Protein AF-A0A9X4E5B8-F1 (afdb_monomer)

InterPro domains:
  IPR009679 Bacteriophage 186, CII-like [PF06892] (10-146)

Structure (mmCIF, N/CA/C/O backbone):
data_AF-A0A9X4E5B8-F1
#
_entry.id   AF-A0A9X4E5B8-F1
#
loop_
_atom_site.group_PDB
_atom_site.id
_atom_site.type_symbol
_atom_site.label_atom_id
_atom_site.label_alt_id
_atom_site.label_comp_id
_atom_site.label_asym_id
_atom_site.label_entity_id
_atom_site.label_seq_id
_atom_site.pdbx_PDB_ins_code
_atom_site.Cartn_x
_atom_site.Cartn_y
_atom_site.Cartn_z
_atom_site.occupancy
_atom_site.B_iso_or_equiv
_atom_site.auth_seq_id
_atom_site.auth_comp_id
_atom_site.auth_asym_id
_atom_site.auth_atom_id
_atom_site.pdbx_P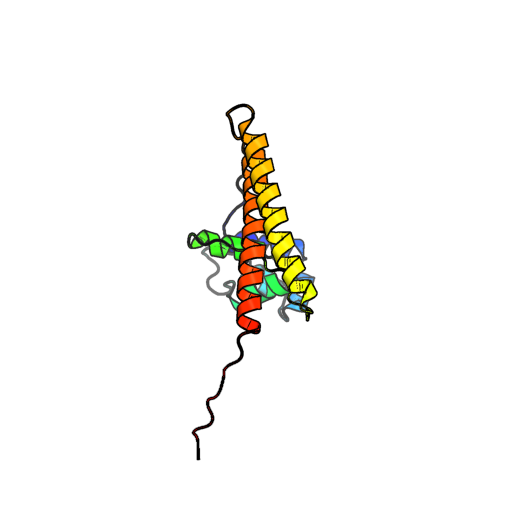DB_model_num
ATOM 1 N N . MET A 1 1 ? -12.356 9.360 -13.862 1.00 36.06 1 MET A N 1
ATOM 2 C CA . MET A 1 1 ? -12.825 9.635 -12.484 1.00 36.06 1 MET A CA 1
ATOM 3 C C . MET A 1 1 ? -11.583 9.791 -11.623 1.00 36.06 1 MET A C 1
ATOM 5 O O . MET A 1 1 ? -10.814 8.842 -11.560 1.00 36.06 1 MET A O 1
ATOM 9 N N . SER A 1 2 ? -11.324 10.976 -11.063 1.00 45.19 2 SER A N 1
ATOM 10 C CA . SER A 1 2 ? -10.192 11.164 -10.143 1.00 45.19 2 SER A CA 1
ATOM 11 C C . SER A 1 2 ? -10.485 10.360 -8.875 1.00 45.19 2 SER A C 1
ATOM 13 O O . SER A 1 2 ? -11.511 10.601 -8.240 1.00 45.19 2 SER A O 1
ATOM 15 N N . GLN A 1 3 ? -9.678 9.343 -8.561 1.00 59.12 3 GLN A N 1
ATOM 16 C CA . GLN A 1 3 ? -9.821 8.646 -7.282 1.00 59.12 3 GLN A CA 1
ATOM 17 C C . GLN A 1 3 ? -9.451 9.637 -6.175 1.00 59.12 3 GLN A C 1
ATOM 19 O O . GLN A 1 3 ? -8.388 10.249 -6.239 1.00 59.12 3 GLN A O 1
ATOM 24 N N . SER A 1 4 ? -10.341 9.824 -5.198 1.00 71.19 4 SER A N 1
ATOM 25 C CA . SER A 1 4 ? -10.063 10.678 -4.042 1.00 71.19 4 SER A CA 1
ATOM 26 C C . SER A 1 4 ? -8.798 10.189 -3.335 1.00 71.19 4 SER A C 1
ATOM 28 O O . SER A 1 4 ? -8.683 9.003 -3.026 1.00 71.19 4 SER A O 1
ATOM 30 N N . THR A 1 5 ? -7.856 11.096 -3.089 1.00 81.19 5 THR A N 1
ATOM 31 C CA . THR A 1 5 ? -6.671 10.851 -2.256 1.00 81.19 5 THR A CA 1
ATOM 32 C C . THR A 1 5 ? -6.929 11.163 -0.781 1.00 81.19 5 THR A C 1
ATOM 34 O O . THR A 1 5 ? -6.034 10.983 0.041 1.00 81.19 5 THR A O 1
ATOM 37 N N . ASP A 1 6 ? -8.145 11.598 -0.428 1.00 90.75 6 ASP A N 1
ATOM 38 C CA . ASP A 1 6 ? -8.518 11.901 0.952 1.00 90.75 6 ASP A CA 1
ATOM 39 C C . ASP A 1 6 ? -8.505 10.626 1.809 1.00 90.75 6 ASP A C 1
ATOM 41 O O . ASP A 1 6 ? -9.274 9.682 1.601 1.00 90.75 6 ASP A O 1
ATOM 45 N N . VAL A 1 7 ? -7.617 10.619 2.803 1.00 92.06 7 VAL A N 1
ATOM 46 C CA . VAL A 1 7 ? -7.405 9.513 3.743 1.00 92.06 7 VAL A CA 1
ATOM 47 C C . VAL A 1 7 ? -8.691 9.113 4.461 1.00 92.06 7 VAL A C 1
ATOM 49 O O . VAL A 1 7 ? -8.935 7.920 4.656 1.00 92.06 7 VAL A O 1
ATOM 52 N N . PHE A 1 8 ? -9.515 10.084 4.856 1.00 91.56 8 PHE A N 1
ATOM 53 C CA . PHE A 1 8 ? -10.732 9.839 5.623 1.00 91.56 8 PHE A CA 1
ATOM 54 C C . PHE A 1 8 ? -11.810 9.193 4.757 1.00 91.56 8 PHE A C 1
ATOM 56 O O . PHE A 1 8 ? -12.433 8.219 5.186 1.00 91.56 8 PHE A O 1
ATOM 63 N N . GLU A 1 9 ? -11.969 9.652 3.515 1.00 92.62 9 GLU A N 1
ATOM 64 C CA . GLU A 1 9 ? -12.891 9.035 2.555 1.00 92.62 9 GLU A CA 1
ATOM 65 C C . GLU A 1 9 ? -12.457 7.618 2.178 1.00 92.62 9 GLU A C 1
ATOM 67 O O . GLU A 1 9 ? -13.280 6.702 2.118 1.00 92.62 9 GLU A O 1
ATOM 72 N N . LEU A 1 10 ? -11.154 7.391 1.994 1.00 94.88 10 LEU A N 1
ATOM 73 C CA . LEU A 1 10 ? -10.617 6.059 1.720 1.00 94.88 10 LEU A CA 1
ATOM 74 C C . LEU A 1 10 ? -10.824 5.108 2.908 1.00 94.88 10 LEU A C 1
ATOM 76 O O . LEU A 1 10 ? -11.226 3.959 2.712 1.00 94.88 10 LEU A O 1
ATOM 80 N N . ALA A 1 11 ? -10.602 5.574 4.142 1.00 95.38 11 ALA A N 1
ATOM 81 C CA . ALA A 1 11 ? -10.849 4.785 5.350 1.00 95.38 11 ALA A CA 1
ATOM 82 C C . ALA A 1 11 ? -12.340 4.461 5.520 1.00 95.38 11 ALA A C 1
ATOM 84 O O . ALA A 1 11 ? -12.703 3.332 5.865 1.00 95.38 11 ALA A O 1
ATOM 85 N N . ARG A 1 12 ? -13.214 5.427 5.215 1.00 94.81 12 ARG A N 1
ATOM 86 C CA . ARG A 1 12 ? -14.665 5.237 5.180 1.00 94.81 12 ARG A CA 1
ATOM 87 C C . ARG A 1 12 ? -15.051 4.190 4.140 1.00 94.81 12 ARG A C 1
ATOM 89 O O . ARG A 1 12 ? -15.743 3.233 4.483 1.00 94.81 12 ARG A O 1
ATOM 96 N N . ALA A 1 13 ? -14.565 4.304 2.908 1.00 95.56 13 ALA A N 1
ATOM 97 C CA . ALA A 1 13 ? -14.839 3.340 1.846 1.00 95.56 13 ALA A CA 1
ATOM 98 C C . ALA A 1 13 ? -14.389 1.915 2.218 1.00 95.56 13 ALA A C 1
ATOM 100 O O . ALA A 1 13 ? -15.155 0.969 2.025 1.00 95.56 13 ALA A O 1
ATOM 101 N N . ALA A 1 14 ? -13.199 1.763 2.808 1.00 97.00 14 ALA A N 1
ATOM 102 C CA . ALA A 1 14 ? -12.701 0.480 3.307 1.00 97.00 14 ALA A CA 1
ATOM 103 C C . ALA A 1 14 ? -13.633 -0.118 4.376 1.00 97.00 14 ALA A C 1
ATOM 105 O O . ALA A 1 14 ? -14.029 -1.285 4.299 1.00 97.00 14 ALA A O 1
ATOM 106 N N . ALA A 1 15 ? -14.041 0.699 5.350 1.00 97.06 15 ALA A N 1
ATOM 107 C CA . ALA A 1 15 ? -14.908 0.268 6.439 1.00 97.06 15 ALA A CA 1
ATOM 108 C C . ALA A 1 15 ? -16.305 -0.161 5.954 1.00 97.06 15 ALA A C 1
ATOM 110 O O . ALA A 1 15 ? -16.814 -1.210 6.361 1.00 97.06 15 ALA A O 1
ATOM 111 N N . TYR A 1 16 ? -16.916 0.613 5.053 1.00 96.94 16 TYR A N 1
ATOM 112 C CA . TYR A 1 16 ? -18.206 0.265 4.454 1.00 96.94 16 TYR A CA 1
ATOM 113 C C . TYR A 1 16 ? -18.111 -0.972 3.555 1.00 96.94 16 TYR A C 1
ATOM 115 O O . TYR A 1 16 ? -18.986 -1.832 3.638 1.00 96.94 16 TYR A O 1
ATOM 123 N N . GLY A 1 17 ? -17.044 -1.102 2.759 1.00 97.25 17 GLY A N 1
ATOM 124 C CA . GLY A 1 17 ? -16.810 -2.264 1.898 1.00 97.25 17 GLY A CA 1
ATOM 125 C C . GLY A 1 17 ? -16.664 -3.576 2.675 1.00 97.25 17 GLY A C 1
ATOM 126 O O . GLY A 1 17 ? -17.161 -4.611 2.237 1.00 97.25 17 GLY A O 1
ATOM 127 N N . TYR A 1 18 ? -16.050 -3.537 3.861 1.00 97.62 18 TYR A N 1
ATOM 128 C CA . TYR A 1 18 ? -15.962 -4.697 4.758 1.00 97.62 18 TYR A CA 1
ATOM 129 C C . TYR A 1 18 ? -17.276 -4.989 5.507 1.00 97.62 18 TYR A C 1
ATOM 131 O O . TYR A 1 18 ? -17.584 -6.136 5.848 1.00 97.62 18 TYR A O 1
ATOM 139 N N . GLY A 1 19 ? -18.061 -3.943 5.769 1.00 97.88 19 GLY A N 1
ATOM 140 C CA . GLY A 1 19 ? -19.306 -3.982 6.527 1.00 97.88 19 GLY A CA 1
ATOM 141 C C . GLY A 1 19 ? -19.118 -3.525 7.975 1.00 97.88 19 GLY A C 1
ATOM 142 O O . GLY A 1 19 ? -18.526 -4.227 8.800 1.00 97.88 19 GLY A O 1
ATOM 143 N N . ILE A 1 20 ? -19.708 -2.370 8.304 1.00 97.31 20 ILE A N 1
ATOM 144 C CA . ILE A 1 20 ? -19.531 -1.669 9.587 1.00 97.31 20 ILE A CA 1
ATOM 145 C C . ILE A 1 20 ? -19.798 -2.546 10.821 1.00 97.31 20 ILE A C 1
ATOM 147 O O . ILE A 1 20 ? -18.932 -2.570 11.696 1.00 97.31 20 ILE A O 1
ATOM 151 N N . PRO A 1 21 ? -20.903 -3.317 10.930 1.00 97.81 21 PRO A N 1
ATOM 152 C CA . PRO A 1 21 ? -21.140 -4.122 12.131 1.00 97.81 21 PRO A CA 1
ATOM 153 C C . PRO A 1 21 ? -20.070 -5.198 12.360 1.00 97.81 21 PRO A C 1
ATOM 155 O O . PRO A 1 21 ? -19.659 -5.435 13.495 1.00 97.81 21 PRO A O 1
ATOM 158 N N . LYS A 1 22 ? -19.584 -5.826 11.280 1.00 98.06 22 LYS A N 1
ATOM 159 C CA . LYS A 1 22 ? -18.533 -6.852 11.347 1.00 98.06 22 LYS A CA 1
ATOM 160 C C . LYS A 1 22 ? -17.199 -6.237 11.751 1.00 98.06 22 LYS A C 1
ATOM 162 O O . LYS A 1 22 ? -16.506 -6.784 12.606 1.00 98.06 22 LYS A O 1
ATOM 167 N N . LEU A 1 23 ? -16.858 -5.102 11.145 1.00 98.06 23 LEU A N 1
ATOM 168 C CA . LEU A 1 23 ? -15.627 -4.383 11.442 1.00 98.06 23 LEU A CA 1
ATOM 169 C C . LEU A 1 23 ? -15.612 -3.875 12.885 1.00 98.06 23 LEU A C 1
ATOM 171 O O . LEU A 1 23 ? -14.659 -4.140 13.606 1.00 98.06 23 LEU A O 1
ATOM 175 N N . ALA A 1 24 ? -16.692 -3.238 13.341 1.00 97.44 24 ALA A N 1
ATOM 176 C CA . ALA A 1 24 ? -16.820 -2.745 14.710 1.00 97.44 24 ALA A CA 1
ATOM 177 C C . ALA A 1 24 ? -16.640 -3.868 15.747 1.00 97.44 24 ALA A C 1
ATOM 179 O O . ALA A 1 24 ? -15.899 -3.697 16.714 1.00 97.44 24 ALA A O 1
ATOM 180 N N . ALA A 1 25 ? -17.223 -5.048 15.499 1.00 97.94 25 ALA A N 1
ATOM 181 C CA . ALA A 1 25 ? -17.028 -6.221 16.349 1.00 97.94 25 ALA A CA 1
ATOM 182 C C . ALA A 1 25 ? -15.558 -6.678 16.399 1.00 97.94 25 ALA A C 1
ATOM 184 O O . ALA A 1 25 ? -15.055 -7.004 17.472 1.00 97.94 25 ALA A O 1
ATOM 185 N N . LYS A 1 26 ? -14.844 -6.664 15.263 1.00 97.88 26 LYS A N 1
ATOM 186 C CA . LYS A 1 26 ? -13.401 -6.971 15.202 1.00 97.88 26 LYS A CA 1
ATOM 187 C C . LYS A 1 26 ? -12.536 -5.906 15.881 1.00 97.88 26 LYS A C 1
ATOM 189 O O . LYS A 1 26 ? -11.500 -6.246 16.440 1.00 97.88 26 LYS A O 1
ATOM 194 N N . MET A 1 27 ? -12.974 -4.651 15.847 1.00 96.50 27 MET A N 1
ATOM 195 C CA . MET A 1 27 ? -12.325 -3.516 16.507 1.00 96.50 27 MET A CA 1
ATOM 196 C C . MET A 1 27 ? -12.644 -3.424 18.010 1.00 96.50 27 MET A C 1
ATOM 198 O O . MET A 1 27 ? -12.027 -2.638 18.724 1.00 96.50 27 MET A O 1
ATOM 202 N N . GLY A 1 28 ? -13.606 -4.208 18.510 1.00 96.06 28 GLY A N 1
ATOM 203 C CA . GLY A 1 28 ? -14.025 -4.180 19.914 1.00 96.06 28 GLY A CA 1
ATOM 204 C C . GLY A 1 28 ? -14.830 -2.934 20.304 1.00 96.06 28 GLY A C 1
ATOM 205 O O . GLY A 1 28 ? -14.812 -2.539 21.467 1.00 96.06 28 GLY A O 1
ATOM 206 N N . ILE A 1 29 ? -15.529 -2.304 19.354 1.00 95.25 29 ILE A N 1
ATOM 207 C CA . ILE A 1 29 ? -16.352 -1.105 19.587 1.00 95.25 29 ILE A CA 1
ATOM 208 C C . ILE A 1 29 ? -17.791 -1.302 19.103 1.00 95.25 29 ILE A C 1
ATOM 210 O O . ILE A 1 29 ? -18.093 -2.200 18.320 1.00 95.25 29 ILE A O 1
ATOM 214 N N . GLN A 1 30 ? -18.700 -0.438 19.556 1.00 96.12 30 GLN A N 1
ATOM 215 C CA . GLN A 1 30 ? -20.088 -0.464 19.094 1.00 96.12 30 GLN A CA 1
ATOM 216 C C . GLN A 1 30 ? -20.192 0.034 17.640 1.00 96.12 30 GLN A C 1
ATOM 218 O O . GLN A 1 30 ? -19.539 1.025 17.297 1.00 96.12 30 GLN A O 1
ATOM 223 N N . PRO A 1 31 ? -21.049 -0.564 16.786 1.00 96.19 31 PRO A N 1
ATOM 224 C CA . PRO A 1 31 ? -21.231 -0.110 15.404 1.00 96.19 31 PRO A CA 1
ATOM 225 C C . PRO A 1 31 ? -21.600 1.373 15.297 1.00 96.19 31 PRO A C 1
ATOM 227 O O . PRO A 1 31 ? -21.054 2.074 14.453 1.00 96.19 31 PRO A O 1
ATOM 230 N N . GLY A 1 32 ? -22.460 1.874 16.194 1.00 93.38 32 GLY A N 1
ATOM 231 C CA . GLY A 1 32 ? -22.819 3.297 16.259 1.00 93.38 32 GLY A CA 1
ATOM 232 C C . GLY A 1 32 ? -21.616 4.208 16.524 1.00 93.38 32 GLY A C 1
ATOM 233 O O . GLY A 1 32 ? -21.487 5.258 15.903 1.00 93.38 32 GLY A O 1
ATOM 234 N N . THR A 1 33 ? -20.679 3.776 17.375 1.00 92.62 33 THR A N 1
ATOM 235 C CA . THR A 1 33 ? -19.421 4.500 17.604 1.00 92.62 33 THR A CA 1
ATOM 236 C C . THR A 1 33 ? -18.580 4.553 16.334 1.00 92.62 33 THR A C 1
ATOM 238 O O . THR A 1 33 ? -18.031 5.606 16.024 1.00 92.62 33 THR A O 1
ATOM 241 N N . LEU A 1 34 ? -18.496 3.452 15.579 1.00 94.56 34 LEU A N 1
ATOM 242 C CA . LEU A 1 34 ? -17.755 3.431 14.317 1.00 94.56 34 LEU A CA 1
ATOM 243 C C . LEU A 1 34 ? -18.418 4.316 13.250 1.00 94.56 34 LEU A C 1
ATOM 245 O O . LEU A 1 34 ? -17.717 5.073 12.589 1.00 94.56 34 LEU A O 1
ATOM 249 N N . TYR A 1 35 ? -19.751 4.296 13.127 1.00 93.50 35 TYR A N 1
ATOM 250 C CA . TYR A 1 35 ? -20.478 5.218 12.243 1.00 93.50 35 TYR A CA 1
ATOM 251 C C . TYR A 1 35 ? -20.164 6.680 12.562 1.00 93.50 35 TYR A C 1
ATOM 253 O O . TYR A 1 35 ? -19.837 7.440 11.654 1.00 93.50 35 TYR A O 1
ATOM 261 N N . ASN A 1 36 ? -20.197 7.049 13.845 1.00 91.12 36 ASN A N 1
ATOM 262 C CA . ASN A 1 36 ? -19.884 8.409 14.274 1.00 91.12 36 ASN A CA 1
ATOM 263 C C . ASN A 1 36 ? -18.426 8.777 13.974 1.00 91.12 36 ASN A C 1
ATOM 265 O O . ASN A 1 36 ? -18.170 9.867 13.481 1.00 91.12 36 ASN A O 1
ATOM 269 N N . LYS A 1 37 ? -17.479 7.859 14.217 1.00 91.25 37 LYS A N 1
ATOM 270 C CA . LYS A 1 37 ? -16.049 8.071 13.930 1.00 91.25 37 LYS A CA 1
ATOM 271 C C . LYS A 1 37 ? -15.740 8.247 12.445 1.00 91.25 37 LYS A C 1
ATOM 273 O O . LYS A 1 37 ? -14.815 8.971 12.100 1.00 91.25 37 LYS A O 1
ATOM 278 N N . LEU A 1 38 ? -16.489 7.574 11.574 1.00 91.75 38 LEU A N 1
ATOM 279 C CA . LEU A 1 38 ? -16.343 7.670 10.120 1.00 91.75 38 LEU A CA 1
ATOM 280 C C . LEU A 1 38 ? -17.086 8.870 9.520 1.00 91.75 38 LEU A C 1
ATOM 282 O O . LEU A 1 38 ? -17.035 9.068 8.302 1.00 91.75 38 LEU A O 1
ATOM 286 N N . ASN A 1 39 ? -17.807 9.643 10.336 1.00 86.62 39 ASN A N 1
ATOM 287 C CA . ASN A 1 39 ? -18.452 10.868 9.897 1.00 86.62 39 ASN A CA 1
ATOM 288 C C . ASN A 1 39 ? -17.529 12.064 10.147 1.00 86.62 39 ASN A C 1
ATOM 290 O O . ASN A 1 39 ? -17.325 12.466 11.290 1.00 86.62 39 ASN A O 1
ATOM 294 N N . ASN A 1 40 ? -16.962 12.622 9.076 1.00 69.69 40 ASN A N 1
ATOM 295 C CA . ASN A 1 40 ? -15.961 13.688 9.160 1.00 69.69 40 ASN A CA 1
ATOM 296 C C . ASN A 1 40 ? -16.555 15.109 9.075 1.00 69.69 40 ASN A C 1
ATOM 298 O O . ASN A 1 40 ? -15.820 16.070 8.869 1.00 69.69 40 ASN A O 1
ATOM 302 N N . ASP A 1 41 ? -17.871 15.264 9.241 1.00 71.06 41 ASP A N 1
ATOM 303 C CA . ASP A 1 41 ? -18.515 16.579 9.188 1.00 71.06 41 ASP A CA 1
ATOM 304 C C . ASP A 1 41 ? -18.030 17.485 10.336 1.00 71.06 41 ASP A C 1
ATOM 306 O O . ASP A 1 41 ? -17.866 17.046 11.484 1.00 71.06 41 ASP A O 1
ATOM 310 N N . GLU A 1 42 ? -17.847 18.777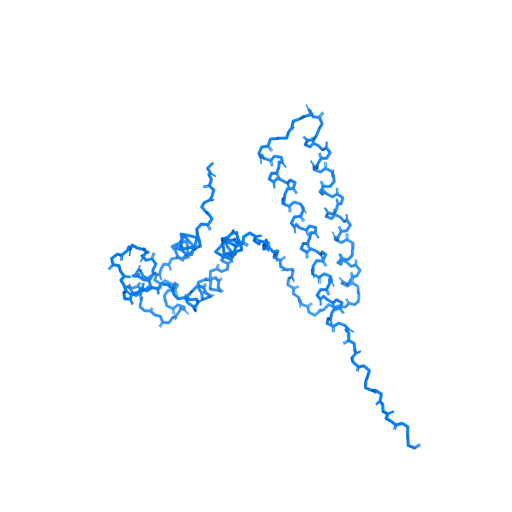 10.038 1.00 57.22 42 GLU A N 1
ATOM 311 C CA . GLU A 1 42 ? -17.296 19.796 10.951 1.00 57.22 42 GLU A CA 1
ATOM 312 C C . GLU A 1 42 ? -18.033 19.879 12.305 1.00 57.22 42 GLU A C 1
ATOM 314 O O . GLU A 1 42 ? -17.430 20.227 13.320 1.00 57.22 42 GLU A O 1
ATOM 319 N N . GLY A 1 43 ? -19.308 19.475 12.363 1.00 58.25 43 GLY A N 1
ATOM 320 C CA . GLY A 1 43 ? -20.126 19.481 13.581 1.00 58.25 43 GLY A CA 1
ATOM 321 C C . GLY A 1 43 ? -19.862 18.340 14.576 1.00 58.25 43 GLY A C 1
ATOM 322 O O . GLY A 1 43 ? -20.333 18.403 15.711 1.00 58.25 43 GLY A O 1
ATOM 323 N N . CYS A 1 44 ? -19.115 17.292 14.207 1.00 55.44 44 CYS A N 1
ATOM 324 C CA . CYS A 1 44 ? -18.876 16.139 15.084 1.00 55.44 44 CYS A CA 1
ATOM 325 C C . CYS A 1 44 ? -17.527 16.265 15.818 1.00 55.44 44 CYS A C 1
ATOM 327 O O . CYS A 1 44 ? -16.521 15.663 15.439 1.00 55.44 44 CYS A O 1
ATOM 329 N N . ALA A 1 45 ? -17.476 17.091 16.868 1.00 57.03 45 ALA A N 1
ATOM 330 C CA . ALA A 1 45 ? -16.251 17.351 17.636 1.00 57.03 45 ALA A CA 1
ATOM 331 C C . ALA A 1 45 ? -15.799 16.174 18.534 1.00 57.03 45 ALA A C 1
ATOM 333 O O . ALA A 1 45 ? -14.622 16.086 18.874 1.00 57.03 45 ALA A O 1
ATOM 334 N N . HIS A 1 46 ? -16.700 15.253 18.904 1.00 66.81 46 HIS A N 1
ATOM 335 C CA . HIS A 1 46 ? -16.439 14.253 19.955 1.00 66.81 46 HIS A CA 1
ATOM 336 C C . HIS A 1 46 ? -16.038 12.854 19.458 1.00 66.81 46 HIS A C 1
ATOM 338 O O . HIS A 1 46 ? -15.491 12.064 20.226 1.00 66.81 46 HIS A O 1
ATOM 344 N N . HIS A 1 47 ? -16.282 12.527 18.187 1.00 72.69 47 HIS A N 1
ATOM 345 C CA . HIS A 1 47 ? -16.014 11.200 17.626 1.00 72.69 47 HIS A CA 1
ATOM 346 C C . HIS A 1 47 ? -15.116 11.314 16.399 1.00 72.69 47 HIS A C 1
ATOM 348 O O . HIS A 1 47 ? -15.552 11.103 15.278 1.00 72.69 47 HIS A O 1
ATOM 354 N N . LYS A 1 48 ? -13.852 11.689 16.607 1.00 85.31 48 LYS A N 1
ATOM 355 C CA . LYS A 1 48 ? -12.867 11.737 15.523 1.00 85.31 48 LYS A CA 1
ATOM 356 C C . LYS A 1 48 ? -12.292 10.349 15.248 1.00 85.31 48 LYS A C 1
ATOM 358 O O . LYS A 1 48 ? -12.072 9.569 16.179 1.00 85.31 48 LYS A O 1
ATOM 363 N N . LEU A 1 49 ? -12.024 10.065 13.975 1.00 90.56 49 LEU A N 1
ATOM 364 C CA . LEU A 1 49 ? -11.242 8.902 13.576 1.00 90.56 49 LEU A CA 1
ATOM 365 C C . LEU A 1 49 ? -9.807 9.076 14.087 1.00 90.56 49 LEU A C 1
ATOM 367 O O . LEU A 1 49 ? -9.100 9.992 13.670 1.00 90.56 49 LEU A O 1
ATOM 371 N N . THR A 1 50 ? -9.381 8.223 15.014 1.00 92.25 50 THR A N 1
ATOM 372 C CA . THR A 1 50 ? -8.016 8.271 15.553 1.00 92.25 50 THR A CA 1
ATOM 373 C C . THR A 1 50 ? -7.047 7.492 14.661 1.00 92.25 50 THR A C 1
ATOM 375 O O . THR A 1 50 ? -7.457 6.639 13.872 1.00 92.25 50 THR A O 1
ATOM 378 N N . LEU A 1 51 ? -5.738 7.710 14.833 1.00 93.94 51 LEU A N 1
ATOM 379 C CA . LEU A 1 51 ? -4.720 6.885 14.170 1.00 93.94 51 LEU A CA 1
ATOM 380 C C . LEU A 1 51 ? -4.867 5.396 14.529 1.00 93.94 51 LEU A C 1
ATOM 382 O O . LEU A 1 51 ? -4.683 4.533 13.674 1.00 93.94 51 LEU A O 1
ATOM 386 N N . GLN A 1 52 ? -5.247 5.086 15.773 1.00 95.25 52 GLN A N 1
ATOM 387 C CA . GLN A 1 52 ? -5.505 3.711 16.203 1.00 95.25 52 GLN A CA 1
ATOM 388 C C . GLN A 1 52 ? -6.676 3.087 15.433 1.00 95.25 52 GLN A C 1
ATOM 390 O O . GLN A 1 52 ? -6.577 1.935 15.010 1.00 95.25 52 GLN A O 1
ATOM 395 N N . ASP A 1 53 ? -7.757 3.842 15.217 1.00 95.12 53 ASP A N 1
ATOM 396 C CA . ASP A 1 53 ? -8.890 3.372 14.416 1.00 95.12 53 ASP A CA 1
ATOM 397 C C . ASP A 1 53 ? -8.457 3.101 12.973 1.00 95.12 53 ASP A C 1
ATOM 399 O O . ASP A 1 53 ? -8.761 2.040 12.435 1.00 95.12 53 ASP A O 1
ATOM 403 N N . LEU A 1 54 ? -7.691 4.017 12.370 1.00 95.81 54 LEU A N 1
ATOM 404 C CA . LEU A 1 54 ? -7.172 3.861 11.011 1.00 95.81 54 LEU A CA 1
ATOM 405 C C . LEU A 1 54 ? -6.316 2.592 10.870 1.00 95.81 54 LEU A C 1
ATOM 407 O O . LEU A 1 54 ? -6.537 1.801 9.953 1.00 95.81 54 LEU A O 1
ATOM 411 N N . ILE A 1 55 ? -5.387 2.358 11.805 1.00 96.88 55 ILE A N 1
ATOM 412 C CA . ILE A 1 55 ? -4.548 1.150 11.835 1.00 96.88 55 ILE A CA 1
ATOM 413 C C . ILE A 1 55 ? -5.413 -0.110 11.928 1.00 96.88 55 ILE A C 1
ATOM 415 O O . ILE A 1 55 ? -5.163 -1.073 11.199 1.00 96.88 55 ILE A O 1
ATOM 419 N N . GLN A 1 56 ? -6.434 -0.126 12.790 1.00 97.31 56 GLN A N 1
ATOM 420 C CA . GLN A 1 56 ? -7.316 -1.286 12.916 1.00 97.31 56 GLN A CA 1
ATOM 421 C C . GLN A 1 56 ? -8.165 -1.515 11.664 1.00 97.31 56 GLN A C 1
ATOM 423 O O . GLN A 1 56 ? -8.289 -2.660 11.234 1.00 97.31 56 GLN A O 1
ATOM 428 N N . ILE A 1 57 ? -8.703 -0.456 11.051 1.00 97.12 57 ILE A N 1
ATOM 429 C CA . ILE A 1 57 ? -9.451 -0.557 9.791 1.00 97.12 57 ILE A CA 1
ATOM 430 C C . ILE A 1 57 ? -8.563 -1.203 8.726 1.00 97.12 57 ILE A C 1
ATOM 432 O O . ILE A 1 57 ? -8.946 -2.224 8.158 1.00 97.12 57 ILE A O 1
ATOM 436 N N . ILE A 1 58 ? -7.355 -0.684 8.501 1.00 97.19 58 ILE A N 1
ATOM 437 C CA . ILE A 1 58 ? -6.421 -1.235 7.505 1.00 97.19 58 ILE A CA 1
ATOM 438 C C . ILE A 1 58 ? -6.064 -2.691 7.838 1.00 97.19 58 ILE A C 1
ATOM 440 O O . ILE A 1 58 ? -6.109 -3.554 6.966 1.00 97.19 58 ILE A O 1
ATOM 444 N N . SER A 1 59 ? -5.761 -2.990 9.103 1.00 96.25 59 SER A N 1
ATOM 445 C CA . SER A 1 59 ? -5.327 -4.330 9.527 1.00 96.25 59 SER A CA 1
ATOM 446 C C . SER A 1 59 ? -6.425 -5.389 9.391 1.00 96.25 59 SER A C 1
ATOM 448 O O . SER A 1 59 ? -6.138 -6.526 9.029 1.00 96.25 59 SER A O 1
ATOM 450 N N . VAL A 1 60 ? -7.680 -5.040 9.689 1.00 97.38 60 VAL A N 1
ATOM 451 C CA . VAL A 1 60 ? -8.814 -5.978 9.631 1.00 97.38 60 VAL A CA 1
ATOM 452 C C . VAL A 1 60 ? -9.333 -6.145 8.205 1.00 97.38 60 VAL A C 1
ATOM 454 O O . VAL A 1 60 ? -9.710 -7.250 7.815 1.00 97.38 60 VAL A O 1
ATOM 457 N N . THR A 1 61 ? -9.379 -5.056 7.435 1.00 97.44 61 THR A N 1
ATOM 458 C CA . THR A 1 61 ? -9.915 -5.076 6.067 1.00 97.44 61 THR A CA 1
ATOM 459 C C . THR A 1 61 ? -8.889 -5.532 5.034 1.00 97.44 61 THR A C 1
ATOM 461 O O . THR A 1 61 ? -9.276 -6.041 3.985 1.00 97.44 61 THR A O 1
ATOM 464 N N . GLY A 1 62 ? -7.593 -5.351 5.3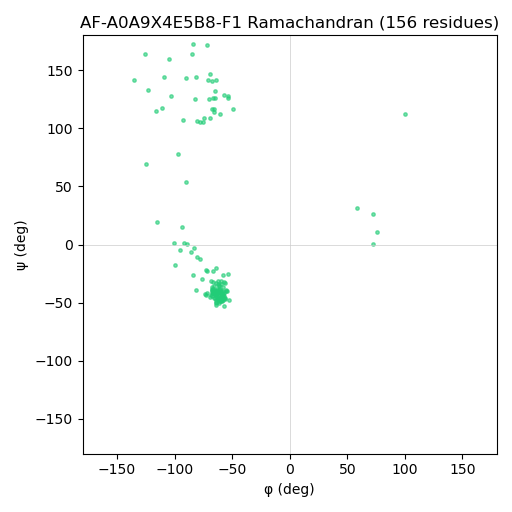11 1.00 94.81 62 GLY A N 1
ATOM 465 C CA . GLY A 1 62 ? -6.517 -5.520 4.334 1.00 94.81 62 GLY A CA 1
ATOM 466 C C . GLY A 1 62 ? -6.465 -4.406 3.282 1.00 94.81 62 GLY A C 1
ATOM 467 O O . GLY A 1 62 ? -5.611 -4.442 2.398 1.00 94.81 62 GLY A O 1
ATOM 468 N N . ASP A 1 63 ? -7.358 -3.417 3.358 1.00 95.56 63 ASP A N 1
ATOM 469 C CA . ASP A 1 63 ? -7.417 -2.314 2.411 1.00 95.56 63 ASP A CA 1
ATOM 470 C C . ASP A 1 63 ? -6.368 -1.255 2.762 1.00 95.56 63 ASP A C 1
ATOM 472 O O 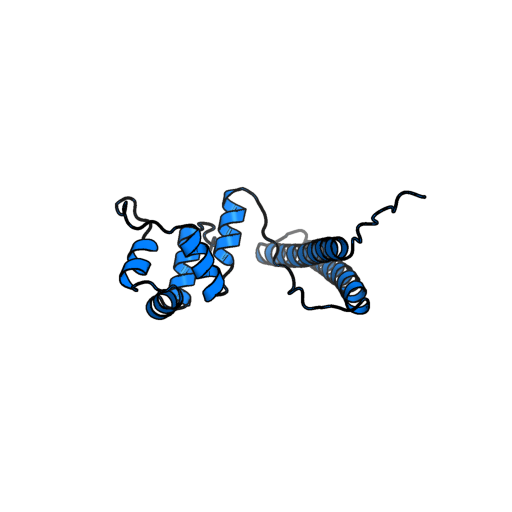. ASP A 1 63 ? -6.493 -0.509 3.735 1.00 95.56 63 ASP A O 1
ATOM 476 N N . THR A 1 64 ? -5.310 -1.198 1.958 1.00 94.19 64 THR A N 1
ATOM 477 C CA . THR A 1 64 ? -4.172 -0.293 2.155 1.00 94.19 64 THR A CA 1
ATOM 478 C C . THR A 1 64 ? -4.322 1.039 1.426 1.00 94.19 64 THR A C 1
ATOM 480 O O . THR A 1 64 ? -3.439 1.890 1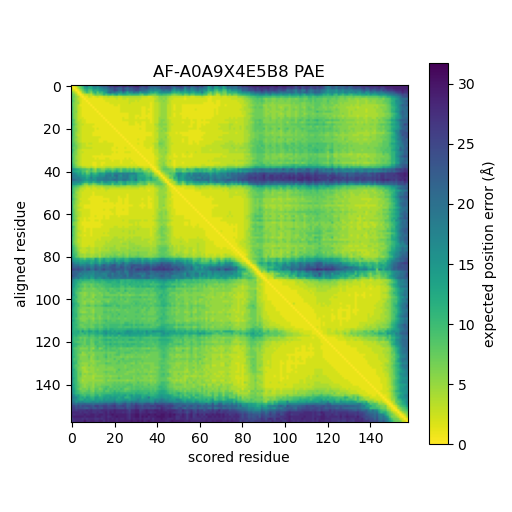.545 1.00 94.19 64 THR A O 1
ATOM 483 N N . ARG A 1 65 ? -5.434 1.285 0.717 1.00 93.88 65 ARG A N 1
ATOM 484 C CA . ARG A 1 65 ? -5.672 2.571 0.036 1.00 93.88 65 ARG A CA 1
ATOM 485 C C . ARG A 1 65 ? -5.575 3.781 0.976 1.00 93.88 65 ARG A C 1
ATOM 487 O O . ARG A 1 65 ? -4.959 4.761 0.562 1.00 93.88 65 ARG A O 1
ATOM 494 N N . PRO A 1 66 ? -6.053 3.739 2.239 1.00 95.19 66 PRO A N 1
ATOM 495 C CA . PRO A 1 66 ? -5.867 4.861 3.161 1.00 95.19 66 PRO A CA 1
ATOM 496 C C . PRO A 1 66 ? -4.389 5.200 3.432 1.00 95.19 66 PRO A C 1
ATOM 498 O O . PRO A 1 66 ? -4.060 6.370 3.599 1.00 95.19 66 PRO A O 1
ATOM 501 N N . LEU A 1 67 ? -3.476 4.214 3.415 1.00 94.12 67 LEU A N 1
ATOM 502 C CA . LEU A 1 67 ? -2.031 4.473 3.526 1.00 94.12 67 LEU A CA 1
ATOM 503 C C . LEU A 1 67 ? -1.492 5.209 2.297 1.00 94.12 67 LEU A C 1
ATOM 505 O O . LEU A 1 67 ? -0.640 6.083 2.435 1.00 94.12 67 LEU A O 1
ATOM 509 N N . ALA A 1 68 ? -1.985 4.867 1.104 1.00 91.25 68 ALA A N 1
ATOM 510 C CA . ALA A 1 68 ? -1.605 5.553 -0.125 1.00 91.25 68 ALA A CA 1
ATOM 511 C C . ALA A 1 68 ? -2.105 7.006 -0.126 1.00 91.25 68 ALA A C 1
ATOM 513 O O . ALA A 1 68 ? -1.344 7.901 -0.484 1.00 91.25 68 ALA A O 1
ATOM 514 N N . GLY A 1 69 ? -3.333 7.248 0.349 1.00 92.31 69 GLY A N 1
ATOM 515 C CA . GLY A 1 69 ? -3.848 8.603 0.568 1.00 92.31 69 GLY A CA 1
ATOM 516 C C . GLY A 1 69 ? -2.992 9.396 1.559 1.00 92.31 69 GLY A C 1
ATOM 517 O O . GLY A 1 69 ? -2.682 10.558 1.317 1.00 92.31 69 GLY A O 1
ATOM 518 N N . LEU A 1 70 ? -2.542 8.757 2.647 1.00 93.00 70 LEU A N 1
ATOM 519 C CA . LEU A 1 70 ? -1.720 9.419 3.661 1.00 93.00 70 LEU A CA 1
ATOM 520 C C . LEU A 1 70 ? -0.339 9.783 3.116 1.00 93.00 70 LEU A C 1
ATOM 522 O O . LEU A 1 70 ? 0.159 10.866 3.395 1.00 93.00 70 LEU A O 1
ATOM 526 N N . ALA A 1 71 ? 0.268 8.898 2.323 1.00 92.38 71 ALA A N 1
ATOM 527 C CA . ALA A 1 71 ? 1.517 9.198 1.638 1.00 92.38 71 ALA A CA 1
ATOM 528 C C . ALA A 1 71 ? 1.334 10.372 0.660 1.00 92.38 71 ALA A C 1
ATOM 530 O O . ALA A 1 71 ? 2.105 11.329 0.708 1.00 92.38 71 ALA A O 1
ATOM 531 N N . ALA A 1 72 ? 0.270 10.344 -0.149 1.00 90.50 72 ALA A N 1
ATOM 532 C CA . ALA A 1 72 ? -0.038 11.397 -1.113 1.00 90.50 72 ALA A CA 1
ATOM 533 C C . ALA A 1 72 ? -0.280 12.765 -0.455 1.00 90.50 72 ALA A C 1
ATOM 535 O O . ALA A 1 72 ? 0.133 13.776 -1.010 1.00 90.50 72 ALA A O 1
ATOM 536 N N . LEU A 1 73 ? -0.886 12.805 0.739 1.00 91.06 73 LEU A N 1
ATOM 537 C CA . LEU A 1 73 ? -1.106 14.046 1.495 1.00 91.06 73 LEU A CA 1
ATOM 538 C C . LEU A 1 73 ? 0.200 14.805 1.796 1.00 91.06 73 LEU A C 1
ATOM 540 O O . LEU A 1 73 ? 0.173 16.021 1.963 1.00 91.06 73 LEU A O 1
ATOM 544 N N . PHE A 1 74 ? 1.329 14.099 1.866 1.00 92.88 74 PHE A N 1
ATOM 545 C CA . PHE A 1 74 ? 2.639 14.675 2.160 1.00 92.88 74 PHE A CA 1
ATOM 546 C C . PHE A 1 74 ? 3.619 14.560 0.987 1.00 92.88 74 PHE A C 1
ATOM 548 O O . PHE A 1 74 ? 4.823 14.613 1.216 1.00 92.88 74 PHE A O 1
ATOM 555 N N . ASP A 1 75 ? 3.144 14.343 -0.242 1.00 89.12 75 ASP A N 1
ATOM 556 C CA . ASP A 1 75 ? 3.989 14.147 -1.433 1.00 89.12 75 ASP A CA 1
ATOM 557 C C . ASP A 1 75 ? 4.962 12.955 -1.321 1.00 89.12 75 ASP A C 1
ATOM 559 O O . ASP A 1 75 ? 6.063 12.947 -1.874 1.00 89.12 75 ASP A O 1
ATOM 563 N N . HIS A 1 76 ? 4.557 11.914 -0.593 1.00 89.88 76 HIS A N 1
ATOM 564 C CA . HIS A 1 76 ? 5.294 10.660 -0.463 1.00 89.88 76 HIS A CA 1
ATOM 565 C C . HIS A 1 76 ? 4.650 9.541 -1.292 1.00 89.88 76 HIS A C 1
ATOM 567 O O . HIS A 1 76 ? 3.465 9.565 -1.625 1.00 89.88 76 HIS A O 1
ATOM 573 N N . ALA A 1 77 ? 5.438 8.504 -1.584 1.00 85.94 77 ALA A N 1
ATOM 574 C CA . ALA A 1 77 ? 4.981 7.302 -2.273 1.00 85.94 77 ALA A CA 1
ATOM 575 C C . ALA A 1 77 ? 4.938 6.093 -1.327 1.00 85.94 77 ALA A C 1
ATOM 577 O O . ALA A 1 77 ? 5.811 5.916 -0.476 1.00 85.94 77 ALA A O 1
ATOM 578 N N . LEU A 1 78 ? 3.938 5.230 -1.521 1.00 88.44 78 LEU A N 1
ATOM 579 C CA . LEU A 1 78 ? 3.802 3.955 -0.823 1.00 88.44 78 LEU A CA 1
ATOM 580 C C . LEU A 1 78 ? 4.215 2.806 -1.751 1.00 88.44 78 LEU A C 1
ATOM 582 O 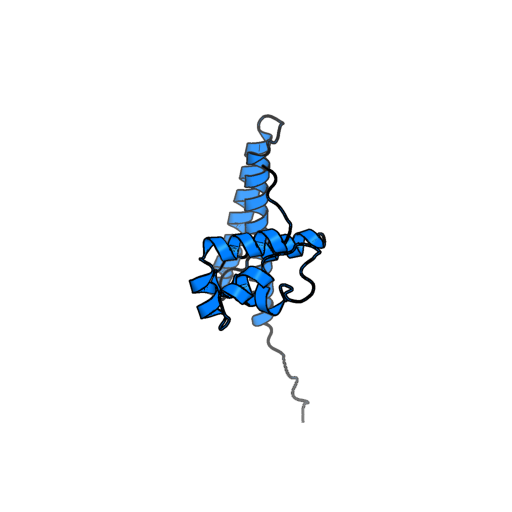O . LEU A 1 78 ? 3.675 2.666 -2.848 1.00 88.44 78 LEU A O 1
ATOM 586 N N . TYR A 1 79 ? 5.114 1.946 -1.275 1.00 86.19 79 TYR A N 1
ATOM 587 C CA . TYR A 1 79 ? 5.521 0.730 -1.979 1.00 86.19 79 TYR A CA 1
ATOM 588 C C . TYR A 1 79 ? 5.117 -0.489 -1.146 1.00 86.19 79 TYR A C 1
ATOM 590 O O . TYR A 1 79 ? 5.645 -0.658 -0.043 1.00 86.19 79 TYR A O 1
ATOM 598 N N . PRO A 1 80 ? 4.189 -1.339 -1.623 1.00 82.50 80 PRO A N 1
ATOM 599 C CA . PRO A 1 80 ? 3.858 -2.566 -0.916 1.00 82.50 80 PRO A CA 1
ATOM 600 C C . PRO A 1 80 ? 5.088 -3.468 -0.909 1.00 82.50 80 PRO A C 1
ATOM 602 O O . PRO A 1 80 ? 5.723 -3.659 -1.943 1.00 82.50 80 PRO A O 1
ATOM 605 N N . LEU A 1 81 ? 5.436 -4.013 0.250 1.00 82.25 81 LEU A N 1
ATOM 606 C CA . LEU A 1 81 ? 6.547 -4.950 0.368 1.00 82.25 81 LEU A CA 1
ATOM 607 C C . LEU A 1 81 ? 6.039 -6.373 0.169 1.00 82.25 81 LEU A C 1
ATOM 609 O O . LEU A 1 81 ? 4.944 -6.719 0.616 1.00 82.25 81 LEU A O 1
ATOM 613 N N . SER A 1 82 ? 6.846 -7.209 -0.483 1.00 69.81 82 SER A N 1
ATOM 614 C CA . SER A 1 82 ? 6.525 -8.634 -0.576 1.00 69.81 82 SER A CA 1
ATOM 615 C C . SER A 1 82 ? 6.628 -9.288 0.811 1.00 69.81 82 SER A C 1
ATOM 617 O O . SER A 1 82 ? 7.554 -8.954 1.557 1.00 69.81 82 SER A O 1
ATOM 619 N N . PRO A 1 83 ? 5.717 -10.216 1.175 1.00 66.44 83 PRO A N 1
ATOM 620 C CA . PRO A 1 83 ? 5.744 -10.895 2.465 1.00 66.44 83 PRO A CA 1
ATOM 621 C C . PRO A 1 83 ? 7.101 -11.531 2.730 1.00 66.44 83 PRO A C 1
ATOM 623 O O . PRO A 1 83 ? 7.636 -12.290 1.920 1.00 66.44 83 PRO A O 1
ATOM 626 N N . LEU A 1 84 ? 7.650 -11.209 3.893 1.00 60.94 84 LEU A N 1
ATOM 627 C CA . LEU A 1 84 ? 9.006 -11.552 4.264 1.00 60.94 84 LEU A CA 1
ATOM 628 C C . LEU A 1 84 ? 9.073 -12.918 4.967 1.00 60.94 84 LEU A C 1
ATOM 630 O O . LEU A 1 84 ? 9.631 -13.034 6.056 1.00 60.94 84 LEU A O 1
ATOM 634 N N . ASN A 1 85 ? 8.542 -13.974 4.356 1.00 56.09 85 ASN A N 1
ATOM 635 C CA . ASN A 1 85 ? 8.610 -15.318 4.942 1.00 56.09 85 ASN A CA 1
ATOM 636 C C . ASN A 1 85 ? 10.072 -15.815 4.917 1.00 56.09 85 ASN A C 1
ATOM 638 O O . ASN A 1 85 ? 10.829 -15.422 4.030 1.00 56.09 85 ASN A O 1
ATOM 642 N N . ARG A 1 86 ? 10.495 -16.613 5.912 1.00 51.69 86 ARG A N 1
ATOM 643 C CA . ARG A 1 86 ? 11.880 -17.117 6.062 1.00 51.69 86 ARG A CA 1
ATOM 644 C C . ARG A 1 86 ? 12.368 -17.711 4.739 1.00 51.69 86 ARG A C 1
ATOM 646 O O . ARG A 1 86 ? 11.782 -18.669 4.249 1.00 51.69 86 ARG A O 1
ATOM 653 N N . MET A 1 87 ? 13.400 -17.109 4.168 1.00 55.31 87 MET A N 1
ATOM 654 C CA . MET A 1 87 ? 13.832 -17.346 2.797 1.00 55.31 87 MET A CA 1
ATOM 655 C C . MET A 1 87 ? 15.301 -17.792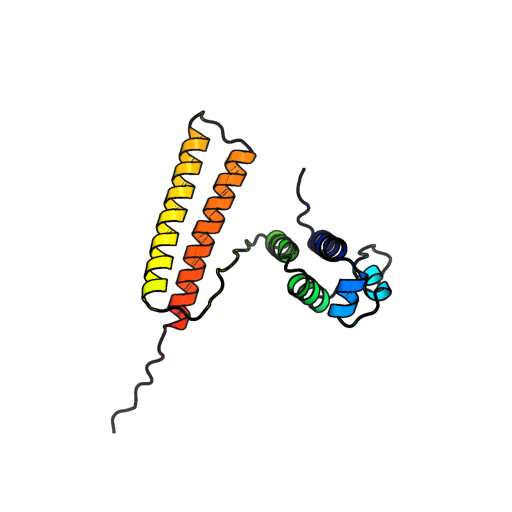 2.808 1.00 55.31 87 MET A C 1
ATOM 657 O O . MET A 1 87 ? 16.098 -17.211 3.541 1.00 55.31 87 MET A O 1
ATOM 661 N N . SER A 1 88 ? 15.615 -18.864 2.071 1.00 60.34 88 SER A N 1
ATOM 662 C CA . SER A 1 88 ? 16.978 -19.371 1.836 1.00 60.34 88 SER A CA 1
ATOM 663 C C . SER A 1 88 ? 17.758 -18.445 0.894 1.00 60.34 88 SER A C 1
ATOM 665 O O . SER A 1 88 ? 17.171 -17.547 0.300 1.00 60.34 88 SER A O 1
ATOM 667 N N . ASP A 1 89 ? 19.060 -18.659 0.700 1.00 61.00 89 ASP A N 1
ATOM 668 C CA . ASP A 1 89 ? 19.865 -17.851 -0.235 1.00 61.00 89 ASP A CA 1
ATOM 669 C C . ASP A 1 89 ? 19.311 -17.865 -1.677 1.00 61.00 89 ASP A C 1
ATOM 671 O O . ASP A 1 89 ? 19.347 -16.841 -2.363 1.00 61.00 89 ASP A O 1
ATOM 675 N N . ASP A 1 90 ? 18.690 -18.971 -2.107 1.00 63.09 90 ASP A N 1
ATOM 676 C CA . ASP A 1 90 ? 18.002 -19.082 -3.407 1.00 63.09 90 ASP A CA 1
ATOM 677 C C . ASP A 1 90 ? 16.910 -18.016 -3.586 1.00 63.09 90 ASP A C 1
ATOM 679 O O . ASP A 1 90 ? 16.706 -17.470 -4.671 1.00 63.09 90 ASP A O 1
ATOM 683 N N . ALA A 1 91 ? 16.251 -17.633 -2.495 1.00 73.50 91 ALA A N 1
ATOM 684 C CA . ALA A 1 91 ? 15.232 -16.602 -2.522 1.00 73.50 91 ALA A CA 1
ATOM 685 C C . ALA A 1 91 ? 15.789 -15.183 -2.719 1.00 73.50 91 ALA A C 1
ATOM 687 O O . ALA A 1 91 ? 15.056 -14.293 -3.160 1.00 73.50 91 ALA A O 1
ATOM 688 N N . LEU A 1 92 ? 17.064 -14.944 -2.395 1.00 78.88 92 LEU A N 1
ATOM 689 C CA . LEU A 1 92 ? 17.716 -13.665 -2.668 1.00 78.88 92 LEU A CA 1
ATOM 690 C C . LEU A 1 92 ? 18.008 -13.523 -4.164 1.00 78.88 92 LEU A C 1
ATOM 692 O O . LEU A 1 92 ? 17.749 -12.467 -4.743 1.00 78.88 92 LEU A O 1
ATOM 696 N N . LEU A 1 93 ? 18.489 -14.597 -4.797 1.00 83.00 93 LEU A N 1
ATOM 697 C CA . LEU A 1 93 ? 18.697 -14.630 -6.243 1.00 83.00 93 LEU A CA 1
ATOM 698 C C . LEU A 1 93 ? 17.369 -14.460 -6.994 1.00 83.00 93 LEU A C 1
ATOM 700 O O . LEU A 1 93 ? 17.304 -13.689 -7.951 1.00 83.00 93 LEU A O 1
ATOM 704 N N . ASP A 1 94 ? 16.288 -15.072 -6.509 1.00 83.25 94 ASP A N 1
ATOM 705 C CA . ASP A 1 94 ? 14.941 -14.846 -7.041 1.00 83.25 94 ASP A CA 1
ATOM 706 C C . ASP A 1 94 ? 14.498 -13.381 -6.931 1.00 83.25 94 ASP A C 1
ATOM 708 O O . ASP A 1 94 ? 13.888 -12.849 -7.861 1.00 83.25 94 ASP A O 1
ATOM 712 N N . LEU A 1 95 ? 14.809 -12.696 -5.823 1.00 84.50 95 LEU A N 1
ATOM 713 C CA . LEU A 1 95 ? 14.528 -11.263 -5.682 1.00 84.50 95 LEU A CA 1
ATOM 714 C C . LEU A 1 95 ? 15.318 -10.432 -6.698 1.00 84.50 95 LEU A C 1
ATOM 716 O O . LEU A 1 95 ? 14.744 -9.534 -7.314 1.00 84.50 95 LEU A O 1
ATOM 720 N N . VAL A 1 96 ? 16.599 -10.746 -6.916 1.00 89.50 96 VAL A N 1
ATOM 721 C CA . VAL A 1 96 ? 17.418 -10.084 -7.945 1.00 89.50 96 VAL A CA 1
ATOM 722 C C . VAL A 1 96 ? 16.827 -10.317 -9.337 1.00 89.50 96 VAL A C 1
ATOM 724 O O . VAL A 1 96 ? 16.636 -9.357 -10.083 1.00 89.50 96 VAL A O 1
ATOM 727 N N . ASN A 1 97 ? 16.458 -11.556 -9.667 1.00 89.62 97 ASN A N 1
ATOM 728 C CA . ASN A 1 97 ? 15.824 -11.890 -10.942 1.00 89.62 97 ASN A CA 1
ATOM 729 C C . ASN A 1 97 ? 14.507 -11.122 -11.137 1.00 89.62 97 ASN A C 1
ATOM 731 O O . ASN A 1 97 ? 14.277 -10.555 -12.204 1.00 89.62 97 ASN A O 1
ATOM 735 N N . ARG A 1 98 ? 13.669 -11.019 -10.097 1.00 88.31 98 ARG A N 1
ATOM 736 C CA . ARG A 1 98 ? 12.421 -10.235 -10.136 1.00 88.31 98 ARG A CA 1
ATOM 737 C C . ARG A 1 98 ? 12.658 -8.751 -10.392 1.00 88.31 98 ARG A C 1
ATOM 739 O O . ARG A 1 98 ? 11.888 -8.149 -11.131 1.00 88.31 98 ARG A O 1
ATOM 746 N N . ILE A 1 99 ? 13.710 -8.158 -9.824 1.00 92.88 99 ILE A N 1
ATOM 747 C CA . ILE A 1 99 ? 14.067 -6.760 -10.110 1.00 92.88 99 ILE A CA 1
ATOM 748 C C . ILE A 1 99 ? 14.339 -6.582 -11.605 1.00 92.88 99 ILE A C 1
ATOM 750 O O . ILE A 1 99 ? 13.835 -5.629 -12.195 1.00 92.88 99 ILE A O 1
ATOM 754 N N . GLN A 1 100 ? 15.095 -7.496 -12.218 1.00 95.44 100 GLN A N 1
ATOM 755 C CA . GLN A 1 100 ? 15.423 -7.411 -13.644 1.00 95.44 100 GLN A CA 1
ATOM 756 C C . GLN A 1 100 ? 14.195 -7.634 -14.530 1.00 95.44 100 GLN A C 1
ATOM 758 O O . GLN A 1 100 ? 13.974 -6.870 -15.466 1.00 95.44 100 GLN A O 1
ATOM 763 N N . ILE A 1 101 ? 13.361 -8.627 -14.204 1.00 93.56 101 ILE A N 1
ATOM 764 C CA . ILE A 1 101 ? 12.105 -8.897 -14.920 1.00 93.56 101 ILE A CA 1
ATOM 765 C C . ILE A 1 101 ? 11.186 -7.672 -14.870 1.00 93.56 101 ILE A C 1
ATOM 767 O O . ILE A 1 101 ? 10.709 -7.224 -15.909 1.00 93.56 101 ILE A O 1
ATOM 771 N N . ASN A 1 102 ? 10.982 -7.092 -13.685 1.00 92.75 102 ASN A N 1
ATOM 772 C CA . ASN A 1 102 ? 10.104 -5.935 -13.517 1.00 92.75 102 ASN A CA 1
ATOM 773 C C . ASN A 1 102 ? 10.670 -4.682 -14.205 1.00 92.75 102 ASN A C 1
ATOM 775 O O . ASN A 1 102 ? 9.910 -3.908 -14.781 1.00 92.75 102 ASN A O 1
ATOM 779 N N . GLY A 1 103 ? 11.993 -4.489 -14.179 1.00 95.56 103 GLY A N 1
ATOM 780 C CA . GLY A 1 103 ? 12.650 -3.405 -14.913 1.00 95.56 103 GLY A CA 1
ATOM 781 C C . GLY A 1 103 ? 12.490 -3.548 -16.428 1.00 95.56 103 GLY A C 1
ATOM 782 O O . GLY A 1 103 ? 12.167 -2.576 -17.108 1.00 95.56 103 GLY A O 1
ATOM 783 N N . GLY A 1 104 ? 12.641 -4.768 -16.952 1.00 96.81 104 GLY A N 1
ATOM 784 C CA . GLY A 1 104 ? 12.387 -5.078 -18.359 1.00 96.81 104 GLY A CA 1
ATOM 785 C C . GLY A 1 104 ? 10.925 -4.864 -18.757 1.00 96.81 104 GLY A C 1
ATOM 786 O O . GLY A 1 104 ? 10.670 -4.273 -19.801 1.00 96.81 104 GLY A O 1
ATOM 787 N N . ALA A 1 105 ? 9.975 -5.272 -17.910 1.00 94.56 105 ALA A N 1
ATOM 788 C CA . ALA A 1 105 ? 8.548 -5.042 -18.133 1.00 94.56 105 ALA A CA 1
ATOM 789 C C . ALA A 1 105 ? 8.220 -3.543 -18.208 1.00 94.56 105 ALA A C 1
ATOM 791 O O . ALA A 1 105 ? 7.619 -3.104 -19.181 1.00 94.56 105 ALA A O 1
ATOM 792 N N . ALA A 1 106 ? 8.709 -2.738 -17.256 1.00 96.12 106 ALA A N 1
ATOM 793 C CA . ALA A 1 106 ? 8.510 -1.288 -17.280 1.00 96.12 106 ALA A CA 1
ATOM 794 C C . ALA A 1 106 ? 9.100 -0.637 -18.545 1.00 96.12 106 ALA A C 1
ATOM 796 O O . ALA A 1 106 ? 8.485 0.257 -19.126 1.00 96.12 106 ALA A O 1
ATOM 797 N N . ALA A 1 107 ? 10.280 -1.088 -18.987 1.00 96.75 107 ALA A N 1
ATOM 798 C CA . ALA A 1 107 ? 10.905 -0.599 -20.214 1.00 96.75 107 ALA A CA 1
ATOM 799 C C . ALA A 1 107 ? 10.107 -0.986 -21.472 1.00 96.75 107 ALA A C 1
ATOM 801 O O . ALA A 1 107 ? 9.954 -0.157 -22.367 1.00 96.75 107 ALA A O 1
ATOM 802 N N . ALA A 1 108 ? 9.579 -2.212 -21.530 1.00 97.00 108 ALA A N 1
ATOM 803 C CA . ALA A 1 108 ? 8.728 -2.673 -22.624 1.00 97.00 108 ALA A CA 1
ATOM 804 C C . ALA A 1 108 ? 7.419 -1.873 -22.687 1.00 97.00 108 ALA A C 1
ATOM 806 O O . ALA A 1 108 ? 7.123 -1.291 -23.725 1.00 97.00 108 ALA A O 1
ATOM 807 N N . THR A 1 109 ? 6.712 -1.733 -21.561 1.00 96.88 109 THR A N 1
ATOM 808 C CA . THR A 1 109 ? 5.473 -0.943 -21.469 1.00 96.88 109 THR A CA 1
ATOM 809 C C . THR A 1 109 ? 5.692 0.510 -21.890 1.00 96.88 109 THR A C 1
ATOM 811 O O . THR A 1 109 ? 4.862 1.081 -22.591 1.00 96.88 109 THR A O 1
ATOM 814 N N . LEU A 1 110 ? 6.823 1.118 -21.512 1.00 96.50 110 LEU A N 1
ATOM 815 C CA . LEU A 1 110 ? 7.170 2.467 -21.962 1.00 96.50 110 LEU A CA 1
ATOM 816 C C . LEU A 1 110 ? 7.450 2.522 -23.468 1.00 96.50 110 LEU A C 1
ATOM 818 O O . LEU A 1 110 ? 7.040 3.470 -24.127 1.00 96.50 110 LEU A O 1
ATOM 822 N N . SER A 1 111 ? 8.165 1.533 -24.009 1.00 97.06 111 SER A N 1
ATOM 823 C CA . SER A 1 111 ? 8.440 1.453 -25.445 1.00 97.06 111 SER A CA 1
ATOM 824 C C . SER A 1 111 ? 7.148 1.338 -26.254 1.00 97.06 111 SER A C 1
ATOM 826 O O . SER A 1 111 ? 7.010 2.020 -27.267 1.00 97.06 111 SER A O 1
ATOM 828 N N . ASP A 1 112 ? 6.207 0.512 -25.795 1.00 96.31 112 ASP A N 1
ATOM 829 C CA . ASP A 1 112 ? 4.905 0.322 -26.435 1.00 96.31 112 ASP A CA 1
ATOM 830 C C . ASP A 1 112 ? 4.070 1.608 -26.373 1.00 96.31 112 ASP A C 1
ATOM 832 O O . ASP A 1 112 ? 3.574 2.064 -27.400 1.00 96.31 112 ASP A O 1
ATOM 836 N N . ALA A 1 113 ? 4.012 2.255 -25.203 1.00 95.00 113 ALA A N 1
ATOM 837 C CA . ALA A 1 113 ? 3.309 3.525 -25.006 1.00 95.00 113 ALA A CA 1
ATOM 838 C C . ALA A 1 113 ? 3.902 4.698 -25.809 1.00 95.00 113 ALA A C 1
ATOM 840 O O . ALA A 1 113 ? 3.260 5.721 -25.990 1.00 95.00 113 ALA A O 1
ATOM 841 N N . LEU A 1 114 ? 5.156 4.605 -26.259 1.00 96.19 114 LEU A N 1
ATOM 842 C CA . LEU A 1 114 ? 5.789 5.639 -27.084 1.00 96.19 114 LEU A CA 1
ATOM 843 C C . LEU A 1 114 ? 5.690 5.348 -28.587 1.00 96.19 114 LEU A C 1
ATOM 845 O O . LEU A 1 114 ? 6.114 6.186 -29.387 1.00 96.19 114 LEU A O 1
ATOM 849 N N . ALA A 1 115 ? 5.149 4.193 -28.988 1.00 96.19 115 ALA A N 1
ATOM 850 C CA . ALA A 1 115 ? 5.169 3.730 -30.374 1.00 96.19 115 ALA A CA 1
ATOM 851 C C . ALA A 1 115 ? 4.413 4.660 -31.340 1.00 96.19 115 ALA A C 1
ATOM 853 O O . ALA A 1 115 ? 4.811 4.790 -32.500 1.00 96.19 115 ALA A O 1
ATOM 854 N N . ASP A 1 116 ? 3.358 5.330 -30.874 1.00 93.56 116 ASP A N 1
ATOM 855 C CA . ASP A 1 116 ? 2.572 6.286 -31.664 1.00 93.56 116 ASP A CA 1
ATOM 856 C C . ASP A 1 116 ? 2.933 7.766 -31.380 1.00 93.56 116 ASP A C 1
ATOM 858 O O . ASP A 1 116 ? 2.360 8.688 -31.972 1.00 93.56 116 ASP A O 1
ATOM 862 N N . GLY A 1 117 ? 3.915 7.998 -30.498 1.00 94.38 117 GLY A N 1
ATOM 863 C CA . GLY A 1 117 ? 4.381 9.320 -30.082 1.00 94.38 117 GLY A CA 1
ATOM 864 C C . GLY A 1 117 ? 3.466 10.056 -29.095 1.00 94.38 117 GLY A C 1
ATOM 865 O O . GLY A 1 117 ? 3.678 11.252 -28.864 1.00 94.38 117 GLY A O 1
ATOM 866 N N . ARG A 1 118 ? 2.454 9.399 -28.518 1.00 94.31 118 ARG A N 1
ATOM 867 C CA . ARG A 1 118 ? 1.547 9.959 -27.508 1.00 94.31 118 ARG A CA 1
ATOM 868 C C . ARG A 1 118 ? 1.359 8.954 -26.378 1.00 94.31 118 ARG A C 1
ATOM 870 O O . ARG A 1 118 ? 1.242 7.777 -26.623 1.00 94.31 118 ARG A O 1
ATOM 877 N N . VAL A 1 119 ? 1.287 9.441 -25.142 1.00 94.38 119 VAL A N 1
ATOM 878 C CA . VAL A 1 119 ? 1.007 8.583 -23.983 1.00 94.38 119 VAL A CA 1
ATOM 879 C C . VAL A 1 119 ? -0.370 8.932 -23.446 1.00 94.38 119 VAL A C 1
ATOM 881 O O . VAL A 1 119 ? -0.601 10.069 -23.016 1.00 94.38 119 VAL A O 1
ATOM 884 N N . ASP A 1 120 ? -1.285 7.973 -23.471 1.00 95.38 120 ASP A N 1
ATOM 885 C CA . ASP A 1 120 ? -2.608 8.112 -22.883 1.00 95.38 120 ASP A CA 1
ATOM 886 C C . ASP A 1 120 ? -2.627 7.796 -21.373 1.00 95.38 120 ASP A C 1
ATOM 888 O O . ASP A 1 120 ? -1.642 7.381 -20.754 1.00 95.38 120 ASP A O 1
ATOM 892 N N . ALA A 1 121 ? -3.769 8.054 -20.728 1.00 93.12 121 ALA A N 1
ATOM 893 C CA . ALA A 1 121 ? -3.911 7.874 -19.284 1.00 93.12 121 ALA A CA 1
ATOM 894 C C . ALA A 1 121 ? -3.824 6.401 -18.836 1.00 93.12 121 ALA A C 1
ATOM 896 O O . ALA A 1 121 ? -3.378 6.130 -17.720 1.00 93.12 121 ALA A O 1
ATOM 897 N N . GLY A 1 122 ? -4.278 5.464 -19.668 1.00 94.06 122 GLY A N 1
ATOM 898 C CA . GLY A 1 122 ? -4.195 4.028 -19.419 1.00 94.06 122 GLY A CA 1
ATOM 899 C C . GLY A 1 122 ? -2.767 3.514 -19.568 1.00 94.06 122 GLY A C 1
ATOM 900 O O . GLY A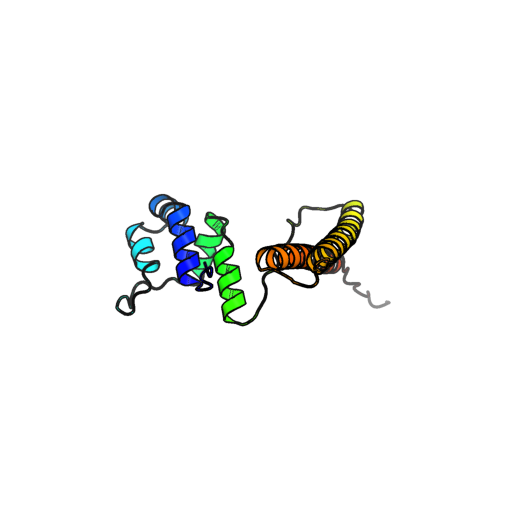 1 122 ? -2.287 2.794 -18.694 1.00 94.06 122 GLY A O 1
ATOM 901 N N . GLU A 1 123 ? -2.065 3.954 -20.607 1.00 95.31 123 GLU A N 1
ATOM 902 C CA . GLU A 1 123 ? -0.655 3.639 -20.847 1.00 95.31 123 GLU A CA 1
ATOM 903 C C . GLU A 1 123 ? 0.239 4.172 -19.728 1.00 95.31 123 GLU A C 1
ATOM 905 O O . GLU A 1 123 ? 1.038 3.431 -19.150 1.00 95.31 123 GLU A O 1
ATOM 910 N N . TYR A 1 124 ? 0.037 5.432 -19.328 1.00 94.75 124 TYR A N 1
ATOM 911 C CA . TYR A 1 124 ? 0.723 5.992 -18.168 1.00 94.75 124 TYR A CA 1
ATOM 912 C C . TYR A 1 124 ? 0.421 5.198 -16.891 1.00 94.75 124 TYR A C 1
ATOM 914 O O . TYR A 1 124 ? 1.324 4.934 -16.096 1.00 94.75 124 TYR A O 1
ATOM 922 N N . ALA A 1 125 ? -0.835 4.795 -16.674 1.00 92.12 125 ALA A N 1
ATOM 923 C CA . ALA A 1 125 ? -1.211 4.022 -15.494 1.00 92.12 125 ALA A CA 1
ATOM 924 C C . ALA A 1 125 ? -0.546 2.635 -15.462 1.00 92.12 125 ALA A C 1
ATOM 926 O O . ALA A 1 125 ? -0.123 2.201 -14.385 1.00 92.12 125 ALA A O 1
ATOM 927 N N . ALA A 1 126 ? -0.430 1.970 -16.616 1.00 93.19 126 ALA A N 1
ATOM 928 C CA . ALA A 1 126 ? 0.274 0.700 -16.766 1.00 93.19 126 ALA A CA 1
ATOM 929 C C . ALA A 1 126 ? 1.771 0.864 -16.476 1.00 93.19 126 ALA A C 1
ATOM 931 O O . ALA A 1 126 ? 2.297 0.212 -15.574 1.00 93.19 126 ALA A O 1
ATOM 932 N N . PHE A 1 127 ? 2.426 1.830 -17.123 1.00 95.25 127 PHE A N 1
ATOM 933 C CA . PHE A 1 127 ? 3.834 2.135 -16.874 1.00 95.25 127 PHE A CA 1
ATOM 934 C C . PHE A 1 127 ? 4.101 2.474 -15.399 1.00 95.25 127 PHE A C 1
ATOM 936 O O . PHE A 1 127 ? 5.009 1.932 -14.769 1.00 95.25 127 PHE A O 1
ATOM 943 N N . ALA A 1 128 ? 3.262 3.321 -14.797 1.00 91.38 128 ALA A N 1
ATOM 944 C CA . ALA A 1 128 ? 3.383 3.683 -13.391 1.00 91.38 128 ALA A CA 1
ATOM 945 C C . ALA A 1 128 ? 3.213 2.468 -12.460 1.00 91.38 128 ALA A C 1
ATOM 947 O O . ALA A 1 128 ? 3.839 2.412 -11.398 1.00 91.38 128 ALA A O 1
ATOM 948 N N . GLN A 1 129 ? 2.370 1.498 -12.826 1.00 90.25 129 GLN A N 1
ATOM 949 C CA . GLN A 1 129 ? 2.224 0.247 -12.085 1.00 90.25 129 GLN A CA 1
ATOM 950 C C . GLN A 1 129 ? 3.488 -0.610 -12.169 1.00 90.25 129 GLN A C 1
ATOM 952 O O . GLN A 1 129 ? 3.948 -1.087 -11.128 1.00 90.25 129 GLN A O 1
ATOM 957 N N . ASP A 1 130 ? 4.082 -0.743 -13.351 1.00 93.12 130 ASP A N 1
ATOM 958 C CA . ASP A 1 130 ? 5.316 -1.508 -13.543 1.00 93.12 130 ASP A CA 1
ATOM 959 C C . ASP A 1 130 ? 6.489 -0.869 -12.786 1.00 93.12 130 ASP A C 1
ATOM 961 O O . ASP A 1 130 ? 7.213 -1.555 -12.059 1.00 93.12 130 ASP A O 1
ATOM 965 N N . CYS A 1 131 ? 6.614 0.464 -12.819 1.00 93.00 131 CYS A N 1
ATOM 966 C CA . CYS A 1 131 ? 7.593 1.190 -12.006 1.00 93.00 131 CYS A CA 1
ATOM 967 C C . CYS A 1 131 ? 7.418 0.929 -10.504 1.00 93.00 131 CYS A C 1
ATOM 969 O O . CYS A 1 131 ? 8.404 0.722 -9.792 1.00 93.00 131 CYS A O 1
ATOM 971 N N . ARG A 1 132 ? 6.176 0.912 -9.994 1.00 89.81 132 ARG A N 1
ATOM 972 C CA . ARG A 1 132 ? 5.913 0.607 -8.576 1.00 89.81 132 ARG A CA 1
ATOM 973 C C . ARG A 1 132 ? 6.346 -0.808 -8.209 1.00 89.81 132 ARG A C 1
ATOM 975 O O . ARG A 1 132 ? 6.915 -0.998 -7.134 1.00 89.81 132 ARG A O 1
ATOM 982 N N . GLN A 1 133 ? 6.102 -1.788 -9.077 1.00 89.12 133 GLN A N 1
ATOM 983 C CA . GLN A 1 133 ? 6.527 -3.173 -8.853 1.00 89.12 133 GLN A CA 1
ATOM 984 C C . GLN A 1 133 ? 8.049 -3.312 -8.889 1.00 89.12 133 GLN A C 1
ATOM 986 O O . GLN A 1 133 ? 8.630 -4.024 -8.066 1.00 89.12 133 GLN A O 1
ATOM 991 N N . TRP A 1 134 ? 8.707 -2.601 -9.803 1.00 93.25 134 TRP A N 1
ATOM 992 C CA . TRP A 1 134 ? 10.160 -2.574 -9.886 1.00 93.25 134 TRP A CA 1
ATOM 993 C C . TRP A 1 134 ? 10.791 -1.957 -8.629 1.00 93.25 134 TRP A C 1
ATOM 995 O O . TRP A 1 134 ? 11.638 -2.584 -7.989 1.00 93.25 134 TRP A O 1
ATOM 1005 N N . LEU A 1 135 ? 10.308 -0.787 -8.197 1.00 92.25 135 LEU A N 1
ATOM 1006 C CA . LEU A 1 135 ? 10.776 -0.118 -6.977 1.00 92.25 135 LEU A CA 1
ATOM 1007 C C . LEU A 1 135 ? 10.478 -0.933 -5.712 1.00 92.25 135 LEU A C 1
ATOM 1009 O O . LEU A 1 135 ? 11.338 -1.043 -4.840 1.00 92.25 135 LEU A O 1
ATOM 1013 N N . SER A 1 136 ? 9.301 -1.560 -5.622 1.00 89.25 136 SER A N 1
ATOM 1014 C CA . SER A 1 136 ? 8.956 -2.476 -4.527 1.00 89.25 136 SER A CA 1
ATOM 1015 C C . SER A 1 136 ? 9.961 -3.627 -4.408 1.00 89.25 136 SER A C 1
ATOM 1017 O O . SER A 1 136 ? 10.422 -3.927 -3.302 1.00 89.25 136 SER A O 1
ATOM 1019 N N . ALA A 1 137 ? 10.359 -4.236 -5.530 1.00 88.06 137 ALA A N 1
ATOM 1020 C CA . ALA A 1 137 ? 11.339 -5.318 -5.538 1.00 88.06 137 ALA A CA 1
ATOM 1021 C C . ALA A 1 137 ? 12.726 -4.837 -5.067 1.00 88.06 137 ALA A C 1
ATOM 1023 O O . ALA A 1 137 ? 13.346 -5.492 -4.226 1.00 88.06 137 ALA A O 1
ATOM 1024 N N . ILE A 1 138 ? 13.171 -3.657 -5.519 1.00 91.56 138 ILE A N 1
ATOM 1025 C CA . ILE A 1 138 ? 14.436 -3.037 -5.081 1.00 91.56 138 ILE A CA 1
ATOM 1026 C C . ILE A 1 138 ? 14.418 -2.754 -3.573 1.00 91.56 138 ILE A C 1
ATOM 1028 O O . ILE A 1 138 ? 15.358 -3.104 -2.857 1.00 91.56 138 ILE A O 1
ATOM 1032 N N . ILE A 1 139 ? 13.346 -2.136 -3.068 1.00 90.62 139 ILE A N 1
ATOM 1033 C CA . ILE A 1 139 ? 13.211 -1.804 -1.643 1.00 90.62 139 ILE A CA 1
ATOM 1034 C C . ILE A 1 139 ? 13.149 -3.085 -0.802 1.00 90.62 139 ILE A C 1
ATOM 1036 O O . ILE A 1 139 ? 13.785 -3.156 0.250 1.00 90.62 139 ILE A O 1
ATOM 1040 N N . THR A 1 140 ? 12.443 -4.112 -1.280 1.00 86.31 140 THR A N 1
ATOM 1041 C CA . THR A 1 140 ? 12.380 -5.425 -0.626 1.00 86.31 140 THR A CA 1
ATOM 1042 C C . THR A 1 140 ? 13.775 -6.040 -0.511 1.00 86.31 140 THR A C 1
ATOM 1044 O O . THR A 1 140 ? 14.172 -6.423 0.587 1.00 86.31 140 THR A O 1
ATOM 1047 N N . LEU A 1 141 ? 14.556 -6.065 -1.599 1.00 87.44 141 LEU A N 1
ATOM 1048 C CA . LEU A 1 141 ? 15.938 -6.555 -1.578 1.00 87.44 141 LEU A CA 1
ATOM 1049 C C . LEU A 1 141 ? 16.806 -5.766 -0.588 1.00 87.44 141 LEU A C 1
ATOM 1051 O O . LEU A 1 141 ? 17.503 -6.361 0.229 1.00 87.44 141 LEU A O 1
ATOM 1055 N N . LYS A 1 142 ? 16.723 -4.429 -0.600 1.00 87.75 142 LYS A N 1
ATOM 1056 C CA . LYS A 1 142 ? 17.461 -3.569 0.33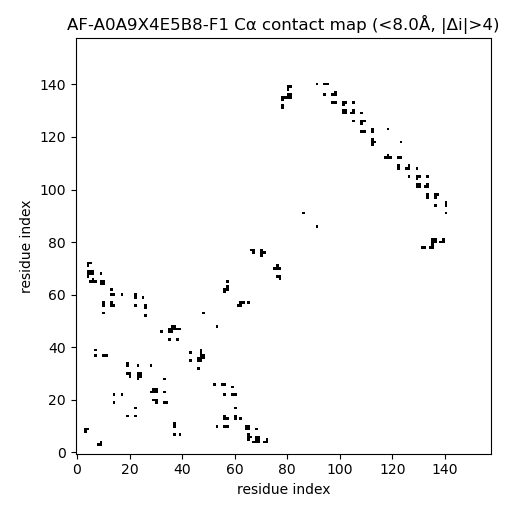9 1.00 87.75 142 LYS A CA 1
ATOM 1057 C C . LYS A 1 142 ? 17.157 -3.924 1.798 1.00 87.75 142 LYS A C 1
ATOM 1059 O O . LYS A 1 142 ? 18.076 -4.004 2.612 1.00 87.75 142 LYS A O 1
ATOM 1064 N N . LEU A 1 143 ? 15.880 -4.110 2.138 1.00 84.06 143 LEU A N 1
ATOM 1065 C CA . LEU A 1 143 ? 15.472 -4.488 3.492 1.00 84.06 143 LEU A CA 1
ATOM 1066 C C . LEU A 1 143 ? 15.981 -5.885 3.863 1.00 84.06 143 LEU A C 1
ATOM 1068 O O . LEU A 1 143 ? 16.422 -6.078 4.989 1.00 84.06 143 LEU A O 1
ATOM 1072 N N . ARG A 1 144 ? 16.028 -6.822 2.909 1.00 79.25 144 ARG A N 1
ATOM 1073 C CA . ARG A 1 144 ? 16.629 -8.144 3.135 1.00 79.25 144 ARG A CA 1
ATOM 1074 C C . ARG A 1 144 ? 18.119 -8.095 3.408 1.00 79.25 144 ARG A C 1
ATOM 1076 O O . ARG A 1 144 ? 18.567 -8.699 4.375 1.00 79.25 144 ARG A O 1
ATOM 1083 N N . CYS A 1 145 ? 18.874 -7.338 2.619 1.00 82.44 145 CYS A N 1
ATOM 1084 C CA . CYS A 1 145 ? 20.304 -7.182 2.869 1.00 82.44 145 CYS A CA 1
ATOM 1085 C C . CYS A 1 145 ? 20.569 -6.584 4.259 1.00 82.44 145 CYS A C 1
ATOM 1087 O O . CYS A 1 145 ? 21.539 -6.966 4.903 1.00 82.44 145 CYS A O 1
ATOM 1089 N N . LYS A 1 146 ? 19.692 -5.692 4.750 1.00 80.06 146 LYS A N 1
ATOM 1090 C CA . LYS A 1 146 ? 19.777 -5.155 6.116 1.00 80.06 146 LYS A CA 1
ATOM 1091 C C . LYS A 1 146 ? 19.629 -6.249 7.182 1.00 80.06 146 LYS A C 1
ATOM 1093 O O . LYS A 1 146 ? 20.381 -6.225 8.150 1.00 80.06 146 LYS A O 1
ATOM 1098 N N . ASP A 1 147 ? 18.709 -7.196 7.001 1.00 76.25 147 ASP A N 1
ATOM 1099 C CA . ASP A 1 147 ? 18.500 -8.312 7.940 1.00 76.25 147 ASP A CA 1
ATOM 1100 C C . ASP A 1 147 ? 19.703 -9.281 7.989 1.00 76.25 147 ASP A C 1
ATOM 1102 O O . ASP A 1 147 ? 19.892 -9.977 8.984 1.00 76.25 147 ASP A O 1
ATOM 1106 N N . MET A 1 148 ? 20.527 -9.320 6.935 1.00 74.38 148 MET A N 1
ATOM 1107 C CA . MET A 1 148 ? 21.726 -10.169 6.840 1.00 74.38 148 MET A CA 1
ATOM 1108 C C . MET A 1 148 ? 22.987 -9.538 7.455 1.00 74.38 148 MET A C 1
ATOM 1110 O O . MET A 1 148 ? 24.029 -10.192 7.515 1.00 74.38 148 MET A O 1
ATOM 1114 N N . VAL A 1 149 ? 22.935 -8.275 7.894 1.00 73.31 149 VAL A N 1
ATOM 1115 C CA . VAL A 1 149 ? 24.097 -7.602 8.491 1.00 73.31 149 VAL A CA 1
ATOM 1116 C C . VAL A 1 149 ? 24.408 -8.231 9.851 1.00 73.31 149 VAL A C 1
ATOM 1118 O O . VAL A 1 149 ? 23.691 -8.019 10.828 1.00 73.31 149 VAL A O 1
ATOM 1121 N N . VAL A 1 150 ? 25.509 -8.980 9.928 1.00 72.19 150 VAL A N 1
ATOM 1122 C CA . VAL A 1 150 ? 26.051 -9.490 11.193 1.00 72.19 150 VAL A CA 1
ATOM 1123 C C . VAL A 1 150 ? 26.885 -8.392 11.852 1.00 72.19 150 VAL A C 1
ATOM 1125 O O . VAL A 1 150 ? 27.823 -7.869 11.251 1.00 72.19 150 VAL A O 1
ATOM 1128 N N . VAL A 1 151 ? 26.566 -8.046 13.102 1.00 64.50 151 VAL A N 1
ATOM 1129 C CA . VAL A 1 151 ? 27.417 -7.173 13.922 1.00 64.50 151 VAL A CA 1
ATOM 1130 C C . VAL A 1 151 ? 28.619 -7.992 14.383 1.00 64.50 151 VAL A C 1
ATOM 1132 O O . VAL A 1 151 ? 28.483 -8.892 15.210 1.00 64.50 151 VAL A O 1
ATOM 1135 N N . ILE A 1 152 ? 29.800 -7.701 13.838 1.00 64.31 152 ILE A N 1
ATOM 1136 C CA . ILE A 1 152 ? 31.049 -8.295 14.318 1.00 64.31 152 ILE A CA 1
ATOM 1137 C C . ILE A 1 152 ? 31.396 -7.601 15.637 1.00 64.31 152 ILE A C 1
ATOM 1139 O O . ILE A 1 152 ? 31.816 -6.446 15.649 1.00 64.31 152 ILE A O 1
ATOM 1143 N N . HIS A 1 153 ? 31.195 -8.290 16.758 1.00 54.25 153 HIS A N 1
ATOM 1144 C CA . HIS A 1 153 ? 31.790 -7.871 18.021 1.00 54.25 153 HIS A CA 1
ATOM 1145 C C . HIS A 1 153 ? 33.263 -8.280 18.013 1.00 54.25 153 HIS A C 1
ATOM 1147 O O . HIS A 1 153 ? 33.582 -9.459 18.164 1.00 54.25 153 HIS A O 1
ATOM 1153 N N . GLU A 1 154 ? 34.156 -7.309 17.829 1.00 56.34 154 GLU A N 1
ATOM 1154 C CA . GLU A 1 154 ? 35.580 -7.500 18.099 1.00 56.34 154 GLU A CA 1
ATOM 1155 C C . GLU A 1 154 ? 35.748 -7.849 19.585 1.00 56.34 154 GLU A C 1
ATOM 1157 O O . GLU A 1 154 ? 35.459 -7.045 20.473 1.00 56.34 154 GLU A O 1
ATOM 1162 N N . GLN A 1 155 ? 36.162 -9.085 19.870 1.00 50.59 155 GLN A N 1
ATOM 1163 C CA . GLN A 1 155 ? 36.668 -9.450 21.191 1.00 50.59 155 GLN A CA 1
ATOM 1164 C C . GLN A 1 155 ? 38.027 -8.748 21.359 1.00 50.59 155 GLN A C 1
ATOM 1166 O O . GLN A 1 155 ? 38.889 -8.931 20.495 1.00 50.59 155 GLN A O 1
ATOM 1171 N N . PRO A 1 156 ? 38.251 -7.950 22.418 1.00 51.19 156 PRO A N 1
ATOM 1172 C CA . PRO A 1 156 ? 39.557 -7.351 22.649 1.00 51.19 156 PRO A CA 1
ATOM 1173 C C . PRO A 1 156 ? 40.570 -8.466 22.929 1.00 51.19 156 PRO A C 1
ATOM 1175 O O . PRO A 1 156 ? 40.339 -9.314 23.792 1.00 51.19 156 PRO A O 1
ATOM 1178 N N . SER A 1 157 ? 41.667 -8.482 22.170 1.00 61.81 157 SER A N 1
ATOM 1179 C CA . SER A 1 157 ? 42.785 -9.405 22.374 1.00 61.81 157 SER A CA 1
ATOM 1180 C C . SER A 1 157 ? 43.293 -9.319 23.816 1.00 61.81 157 SER A C 1
ATOM 1182 O O . SER A 1 157 ? 43.582 -8.222 24.298 1.00 61.81 157 SER A O 1
ATOM 1184 N N . ALA A 1 158 ? 43.353 -10.478 24.479 1.00 59.75 158 ALA A N 1
ATOM 1185 C CA . ALA A 1 158 ? 43.923 -10.667 25.813 1.00 59.75 158 ALA A CA 1
ATOM 1186 C C . ALA A 1 158 ? 45.439 -10.425 25.850 1.00 59.75 158 ALA A C 1
ATOM 1188 O O . ALA A 1 158 ? 46.103 -10.675 24.816 1.00 59.75 158 ALA A O 1
#

Mean predicted aligned error: 8.21 Å

pLDDT: mean 85.97, std 13.98, range [36.06, 98.06]

Organism: NCBI:txid2995413

Nearest PDB structures (foldseek):
  8ivz-assembly1_A  TM=3.746E-01  e=5.729E-01  Mus musculus

Solvent-accessible surface area (backbone atoms only — not comparable to full-atom values): 9171 Å² total; per-residue (Å²): 132,86,76,79,54,50,36,67,61,37,46,38,51,46,42,57,74,70,30,49,66,62,50,18,58,77,71,75,48,57,43,68,58,48,56,47,24,62,42,84,56,91,86,51,82,85,38,66,70,45,73,69,55,51,53,49,50,30,68,75,62,68,49,57,61,28,56,44,14,51,25,49,75,71,81,43,83,74,65,77,67,74,85,84,66,96,69,60,74,69,53,53,54,48,44,55,50,47,30,53,52,30,47,51,49,26,52,49,46,45,53,60,35,47,70,83,75,57,74,52,75,66,49,49,48,50,31,54,49,29,47,47,54,21,51,19,37,51,52,43,50,54,56,50,58,59,73,67,64,75,84,82,77,81,75,80,85,129

Secondary structure (DSSP, 8-state):
-PPP--HHHHHHHHHHHH-HHHHHHHHTS-HHHHHHHT---TT--S----HHHHHHHHHHH---HHHHHHHHHTT----PPPP-----HHHHHHHHHHHHHHHHHHHHHHHHHTTTS---HHHHHHHHHHHHHHHHHHHHHHHHHHHT------PPP-

Radius of gyration: 21.52 Å; Cα contacts (8 Å, |Δi|>4): 130; chains: 1; bounding box: 67×39×58 Å

Sequence (158 aa):
MSQSTDVFELARAAAYGYGIPKLAAKMGIQPGTLYNKLNNDEGCAHHKLTLQDLIQIISVTGDTRPLAGLAALFDHALYPLSPLNRMSDDALLDLVNRIQINGGAAAATLSDALADGRVDAGEYAAFAQDCRQWLSAIITLKLRCKDMVVVIHEQPSA

Foldseek 3Di:
DPDDLALLVLLLVLCVVVPQCVLCVQVVHHSVLVVLCSDPDPPSPPRHPDPSNSVSSCVVSVRCSSVQSVLVVVVHGDADADDPPDDDPVVLVVLVVQLVVLVVQLVVLVCVCPVVPHHDPVSVVSSVVSVSSNVNSVVNSVVVVVVVDDDDDDDPDD